Protein AF-A0A4R2KBC3-F1 (afdb_monomer_lite)

Structure (mmCIF, N/CA/C/O backbone):
data_AF-A0A4R2KBC3-F1
#
_entry.id   AF-A0A4R2KBC3-F1
#
loop_
_atom_site.group_PDB
_atom_site.id
_atom_site.type_symbol
_atom_site.label_atom_id
_atom_site.label_alt_id
_atom_site.label_comp_id
_atom_site.label_asym_id
_atom_site.label_entity_id
_atom_site.label_seq_id
_atom_site.pdbx_PDB_ins_code
_atom_site.Cartn_x
_atom_site.Cartn_y
_atom_site.Cartn_z
_atom_site.occupancy
_atom_site.B_iso_or_equiv
_atom_site.auth_seq_id
_atom_site.auth_comp_id
_atom_site.auth_asym_id
_atom_site.auth_atom_id
_atom_site.pdbx_PDB_model_num
ATOM 1 N N . MET A 1 1 ? 26.137 -17.757 -24.762 1.00 63.97 1 MET A N 1
ATOM 2 C CA . MET A 1 1 ? 25.103 -16.782 -25.167 1.00 63.97 1 MET A CA 1
ATOM 3 C C . MET A 1 1 ? 25.821 -15.493 -25.532 1.00 63.97 1 MET A C 1
ATOM 5 O O . MET A 1 1 ? 26.746 -15.135 -24.817 1.00 63.97 1 MET A O 1
ATOM 9 N N . ASP A 1 2 ? 25.485 -14.884 -26.666 1.00 88.75 2 ASP A N 1
ATOM 10 C CA . ASP A 1 2 ? 26.156 -13.684 -27.185 1.00 88.75 2 ASP A CA 1
ATOM 11 C C . ASP A 1 2 ? 25.918 -12.469 -26.265 1.00 88.75 2 ASP A C 1
ATOM 13 O O . ASP A 1 2 ? 24.782 -12.185 -25.881 1.00 88.75 2 ASP A O 1
ATOM 17 N N . ILE A 1 3 ? 26.990 -11.757 -25.904 1.00 91.56 3 ILE A N 1
ATOM 18 C CA . ILE A 1 3 ? 26.961 -10.563 -25.042 1.00 91.56 3 ILE A CA 1
ATOM 19 C C . ILE A 1 3 ? 26.101 -9.458 -25.673 1.00 91.56 3 ILE A C 1
ATOM 21 O O . ILE A 1 3 ? 25.428 -8.713 -24.961 1.00 91.56 3 ILE A O 1
ATOM 25 N N . MET A 1 4 ? 26.085 -9.359 -27.005 1.00 90.44 4 MET A N 1
ATOM 26 C CA . MET A 1 4 ? 25.271 -8.370 -27.716 1.00 90.44 4 MET A CA 1
ATOM 27 C C . MET A 1 4 ? 23.775 -8.673 -27.587 1.00 90.44 4 MET A C 1
ATOM 29 O O . MET A 1 4 ? 22.978 -7.768 -27.343 1.00 90.44 4 MET A O 1
ATOM 33 N N . LEU A 1 5 ? 23.399 -9.954 -27.661 1.00 93.56 5 LEU A N 1
ATOM 34 C CA . LEU A 1 5 ? 22.018 -10.394 -27.467 1.00 93.56 5 LEU A CA 1
ATOM 35 C C . LEU A 1 5 ? 21.533 -10.129 -26.032 1.00 93.56 5 LEU A C 1
ATOM 37 O O . LEU A 1 5 ? 20.404 -9.682 -25.846 1.00 93.56 5 LEU A O 1
ATOM 41 N N . GLN A 1 6 ? 22.389 -10.337 -25.026 1.00 93.12 6 GLN A N 1
ATOM 42 C CA . GLN A 1 6 ? 22.055 -10.041 -23.626 1.00 93.12 6 GLN A CA 1
ATOM 43 C C . GLN A 1 6 ? 21.813 -8.546 -23.384 1.00 93.12 6 GLN A C 1
ATOM 45 O O . GLN A 1 6 ? 20.865 -8.182 -22.689 1.00 93.12 6 GLN A O 1
ATOM 50 N N . LYS A 1 7 ? 22.638 -7.671 -23.974 1.00 94.19 7 LYS A N 1
ATOM 51 C CA . LYS A 1 7 ? 22.443 -6.215 -23.882 1.00 94.19 7 LYS A CA 1
ATOM 52 C C . LYS A 1 7 ? 21.114 -5.787 -24.498 1.00 94.19 7 LYS A C 1
ATOM 54 O O . LYS A 1 7 ? 20.359 -5.067 -23.855 1.00 94.19 7 LYS A O 1
ATOM 59 N N . LEU A 1 8 ? 20.798 -6.301 -25.687 1.00 94.69 8 LEU A N 1
ATOM 60 C CA . LEU A 1 8 ? 19.530 -6.016 -26.356 1.00 94.69 8 LEU A CA 1
ATOM 61 C C . LEU A 1 8 ? 18.324 -6.471 -25.519 1.00 94.69 8 LEU A C 1
ATOM 63 O O . LEU A 1 8 ? 17.364 -5.722 -25.358 1.00 94.69 8 LEU A O 1
ATOM 67 N N . GLN A 1 9 ? 18.379 -7.675 -24.942 1.00 94.38 9 GLN A N 1
ATOM 68 C CA . GLN A 1 9 ? 17.324 -8.180 -24.058 1.00 94.38 9 GLN A CA 1
ATOM 69 C C . GLN A 1 9 ? 17.130 -7.291 -22.824 1.00 94.38 9 GLN A C 1
ATOM 71 O O . GLN A 1 9 ? 15.994 -7.013 -22.441 1.00 94.38 9 GLN A O 1
ATOM 76 N N . MET A 1 10 ? 18.224 -6.810 -22.229 1.00 95.00 10 MET A N 1
ATOM 77 C CA . MET A 1 10 ? 18.169 -5.899 -21.087 1.00 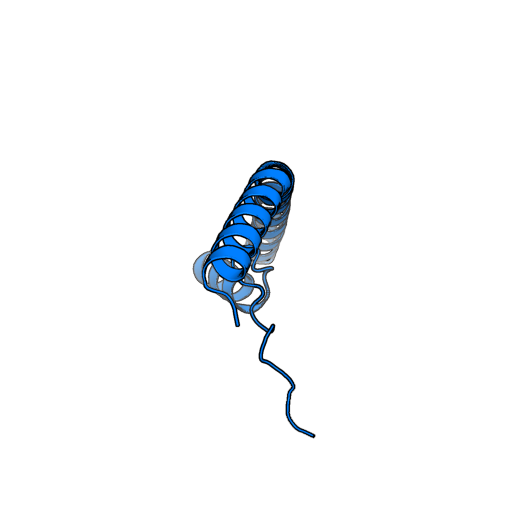95.00 10 MET A CA 1
ATOM 78 C C . MET A 1 10 ? 17.533 -4.556 -21.463 1.00 95.00 10 MET A C 1
ATOM 80 O O . MET A 1 10 ? 16.659 -4.067 -20.753 1.00 95.00 10 MET A O 1
ATOM 84 N N . GLU A 1 11 ? 17.918 -3.976 -22.600 1.00 96.12 11 GLU A N 1
ATOM 85 C CA . GLU A 1 11 ? 17.340 -2.721 -23.095 1.00 96.12 11 GLU A CA 1
ATOM 86 C C . GLU A 1 11 ? 15.840 -2.855 -23.385 1.00 96.12 11 GLU A C 1
ATOM 88 O O . GLU A 1 11 ? 15.057 -1.975 -23.022 1.00 96.12 11 GLU A O 1
ATOM 93 N N . MET A 1 12 ? 15.417 -3.974 -23.980 1.00 95.56 12 MET A N 1
ATOM 94 C CA . MET A 1 12 ? 14.000 -4.275 -24.196 1.00 95.56 12 MET A CA 1
ATOM 95 C C . MET A 1 12 ? 13.240 -4.411 -22.871 1.00 95.56 12 MET A C 1
ATOM 97 O O . MET A 1 12 ? 12.159 -3.841 -22.735 1.00 95.56 12 MET A O 1
ATOM 101 N N . ALA A 1 13 ? 13.812 -5.104 -21.881 1.00 93.00 13 ALA A N 1
ATOM 102 C CA . ALA A 1 13 ? 13.204 -5.254 -20.561 1.00 93.00 13 ALA A CA 1
ATOM 103 C C . ALA A 1 13 ? 13.052 -3.906 -19.839 1.00 93.00 13 ALA A C 1
ATOM 105 O O . ALA A 1 13 ? 11.984 -3.613 -19.303 1.00 93.00 13 ALA A O 1
ATOM 106 N N . ILE A 1 14 ? 14.082 -3.053 -19.880 1.00 94.12 14 ILE A N 1
ATOM 107 C CA . ILE A 1 14 ? 14.026 -1.693 -19.325 1.00 94.12 14 ILE A CA 1
ATOM 108 C C . ILE A 1 14 ? 12.937 -0.881 -20.028 1.00 94.12 14 ILE A C 1
ATOM 110 O O . ILE A 1 14 ? 12.139 -0.220 -19.366 1.00 94.12 14 ILE A O 1
ATOM 114 N N . LYS A 1 15 ? 12.872 -0.940 -21.362 1.00 95.25 15 LYS A N 1
ATOM 115 C CA . LYS A 1 15 ? 11.885 -0.188 -22.143 1.00 95.25 15 LYS A CA 1
ATOM 116 C C . LYS A 1 15 ? 10.452 -0.604 -21.815 1.00 95.25 15 LYS A C 1
ATOM 118 O O . LYS A 1 15 ? 9.607 0.268 -21.625 1.00 95.25 15 LYS A O 1
ATOM 123 N N . GLU A 1 16 ? 10.178 -1.903 -21.720 1.00 91.69 16 GLU A N 1
ATOM 124 C CA . GLU A 1 16 ? 8.851 -2.394 -21.333 1.00 91.69 16 GLU A CA 1
ATOM 125 C C . GLU A 1 16 ? 8.524 -2.048 -19.875 1.00 91.69 16 GLU A C 1
ATOM 127 O O . GLU A 1 16 ? 7.415 -1.602 -19.592 1.00 91.69 16 GLU A O 1
ATOM 132 N N . MET A 1 17 ? 9.490 -2.142 -18.954 1.00 89.12 17 MET A N 1
ATOM 133 C CA . MET A 1 17 ? 9.289 -1.717 -17.565 1.00 89.12 17 MET A CA 1
ATOM 134 C C . MET A 1 17 ? 8.915 -0.233 -17.478 1.00 89.12 17 MET A C 1
ATOM 136 O O . MET A 1 17 ? 7.926 0.111 -16.838 1.00 89.12 17 MET A O 1
ATOM 140 N N . VAL A 1 18 ? 9.669 0.639 -18.156 1.00 92.88 18 VAL A N 1
ATOM 141 C CA . VAL A 1 18 ? 9.403 2.085 -18.211 1.00 92.88 18 VAL A CA 1
ATOM 142 C C . VAL A 1 18 ? 8.020 2.364 -18.796 1.00 92.88 18 VAL A C 1
ATOM 144 O O . VAL A 1 18 ? 7.296 3.215 -18.282 1.00 92.88 18 VAL A O 1
ATOM 147 N N . LYS A 1 19 ? 7.633 1.628 -19.841 1.00 93.88 19 LYS A N 1
ATOM 148 C CA . LYS A 1 19 ? 6.327 1.761 -20.490 1.00 93.88 19 LYS A CA 1
ATOM 149 C C . LYS A 1 19 ? 5.163 1.414 -19.559 1.00 93.88 19 LYS A C 1
ATOM 151 O O . LYS A 1 19 ? 4.134 2.057 -19.686 1.00 93.88 19 LYS A O 1
ATOM 156 N N . MET A 1 20 ? 5.337 0.460 -18.641 1.00 89.94 20 MET A N 1
ATOM 157 C CA . MET A 1 20 ? 4.317 0.052 -17.659 1.00 89.94 20 MET A CA 1
ATOM 158 C C . MET A 1 20 ? 4.291 0.913 -16.383 1.00 89.94 20 MET A C 1
ATOM 160 O O . MET A 1 20 ? 3.423 0.731 -15.526 1.00 89.94 20 MET A O 1
ATOM 164 N N . MET A 1 21 ? 5.254 1.826 -16.191 1.00 89.56 21 MET A N 1
ATOM 165 C CA . MET A 1 21 ? 5.309 2.652 -14.977 1.00 89.56 21 MET A CA 1
ATOM 166 C C . MET A 1 21 ? 4.060 3.518 -14.753 1.00 89.56 21 MET A C 1
ATOM 168 O O . MET A 1 21 ? 3.646 3.625 -13.599 1.00 89.56 21 MET A O 1
ATOM 172 N N . PRO A 1 22 ? 3.444 4.150 -15.773 1.00 92.75 22 PRO A N 1
ATOM 173 C CA . PRO A 1 22 ? 2.233 4.943 -15.569 1.00 92.75 22 PRO A CA 1
ATOM 174 C C . PRO A 1 22 ? 1.082 4.123 -14.974 1.00 92.75 22 PRO A C 1
ATOM 176 O O . PRO A 1 22 ? 0.444 4.560 -14.015 1.00 92.75 22 PRO A O 1
ATOM 179 N N . GLU A 1 23 ? 0.851 2.918 -15.490 1.00 90.94 23 GLU A N 1
ATOM 180 C CA . GLU A 1 23 ? -0.157 1.986 -14.989 1.00 90.94 23 GLU A CA 1
ATOM 181 C C . GLU A 1 23 ? 0.191 1.522 -13.572 1.00 90.94 23 GLU A C 1
ATOM 183 O O . GLU A 1 23 ? -0.677 1.498 -12.699 1.00 90.94 23 GLU A O 1
ATOM 188 N N . GLN A 1 24 ? 1.469 1.241 -13.303 1.00 89.44 24 GLN A N 1
ATOM 189 C CA . GLN A 1 24 ? 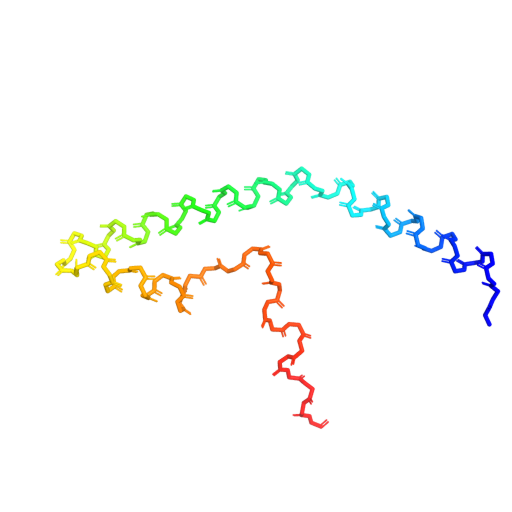1.935 0.888 -11.962 1.00 89.44 24 GLN A CA 1
ATOM 190 C C . GLN A 1 24 ? 1.693 2.022 -10.954 1.00 89.44 24 GLN A C 1
ATOM 192 O O . GLN A 1 24 ? 1.277 1.768 -9.825 1.00 89.44 24 GLN A O 1
ATOM 197 N N . ILE A 1 25 ? 1.907 3.282 -11.345 1.00 91.56 25 ILE A N 1
ATOM 198 C CA . ILE A 1 25 ? 1.621 4.448 -10.497 1.00 91.56 25 ILE A CA 1
ATOM 199 C C . ILE A 1 25 ? 0.123 4.523 -10.177 1.00 91.56 25 ILE A C 1
ATOM 201 O O . ILE A 1 25 ? -0.247 4.753 -9.024 1.00 91.56 25 ILE A O 1
ATOM 205 N N . GLN A 1 26 ? -0.744 4.303 -11.170 1.00 93.25 26 GLN A N 1
ATOM 206 C CA . GLN A 1 26 ? -2.194 4.286 -10.959 1.00 93.25 26 GLN A CA 1
ATOM 207 C C . GLN A 1 26 ? -2.625 3.140 -10.038 1.00 93.25 26 GLN A C 1
ATOM 209 O O . GLN A 1 26 ? -3.438 3.357 -9.140 1.00 93.25 26 GLN A O 1
ATOM 214 N N . LEU A 1 27 ? -2.040 1.951 -10.203 1.00 90.38 27 LEU A N 1
ATOM 215 C CA . LEU A 1 27 ? -2.281 0.808 -9.327 1.00 90.38 27 LEU A CA 1
ATOM 216 C C . LEU A 1 27 ? -1.866 1.109 -7.881 1.00 90.38 27 LEU A C 1
ATOM 218 O O . LEU A 1 27 ? -2.651 0.890 -6.960 1.00 90.38 27 LEU A O 1
ATOM 222 N N . CYS A 1 28 ? -0.664 1.655 -7.676 1.00 90.75 28 CYS A N 1
ATOM 223 C CA . CYS A 1 28 ? -0.190 2.063 -6.354 1.00 90.75 28 CYS A CA 1
ATOM 224 C C . CYS A 1 28 ? -1.140 3.065 -5.694 1.00 90.75 28 CYS 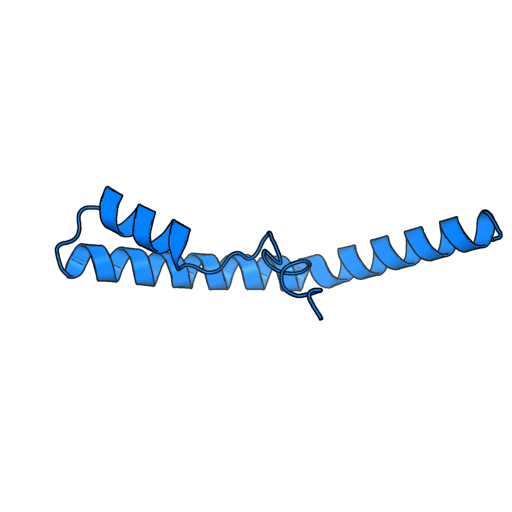A C 1
ATOM 226 O O . CYS A 1 28 ? -1.436 2.936 -4.507 1.00 90.75 28 CYS A O 1
ATOM 228 N N . LYS A 1 29 ? -1.646 4.036 -6.462 1.00 94.31 29 LYS A N 1
ATOM 229 C CA . LYS A 1 29 ? -2.617 5.012 -5.965 1.00 94.31 29 LYS A CA 1
ATOM 230 C C . LYS A 1 29 ? -3.921 4.341 -5.526 1.00 94.31 29 LYS A C 1
ATOM 232 O O . LYS A 1 29 ? -4.365 4.574 -4.406 1.00 94.31 29 LYS A O 1
ATOM 237 N N . LEU A 1 30 ? -4.499 3.490 -6.375 1.00 93.88 30 LEU A N 1
ATOM 238 C CA . LEU A 1 30 ? -5.746 2.784 -6.076 1.00 93.88 30 LEU A CA 1
ATOM 239 C C . LEU A 1 30 ? -5.621 1.913 -4.819 1.00 93.88 30 LEU A C 1
ATOM 241 O O . LEU A 1 30 ? -6.498 1.931 -3.957 1.00 93.88 30 LEU A O 1
ATOM 245 N N . VAL A 1 31 ? -4.522 1.168 -4.689 1.00 93.12 31 VAL A N 1
ATOM 246 C CA . VAL A 1 31 ? -4.307 0.311 -3.517 1.00 93.12 31 VAL A CA 1
ATOM 247 C C . VAL A 1 31 ? -4.100 1.135 -2.252 1.00 93.12 31 VAL A C 1
ATOM 249 O O . VAL A 1 31 ? -4.658 0.782 -1.216 1.00 93.12 31 VAL A O 1
ATOM 252 N N . ALA A 1 32 ? -3.374 2.252 -2.321 1.00 93.62 32 ALA A N 1
ATOM 253 C CA . ALA A 1 32 ? -3.226 3.142 -1.174 1.00 93.62 32 ALA A CA 1
ATOM 254 C C . ALA A 1 32 ? -4.586 3.688 -0.701 1.00 93.62 32 ALA A C 1
ATOM 256 O O . ALA A 1 32 ? -4.867 3.695 0.499 1.00 93.62 32 ALA A O 1
ATOM 257 N N . GLU A 1 33 ? -5.459 4.088 -1.632 1.00 96.25 33 GLU A N 1
ATOM 258 C CA . GLU A 1 33 ? -6.830 4.516 -1.324 1.00 96.25 33 GLU A CA 1
ATOM 259 C C . GLU A 1 33 ? -7.637 3.382 -0.670 1.00 96.25 33 GLU A C 1
ATOM 261 O O . GLU A 1 33 ? -8.257 3.582 0.376 1.00 96.25 33 GLU A O 1
ATOM 266 N N . GLN A 1 34 ? -7.572 2.168 -1.222 1.00 95.31 34 GLN A N 1
ATOM 267 C CA . GLN A 1 34 ? -8.247 0.996 -0.662 1.00 95.31 34 GLN A CA 1
ATOM 268 C C . GLN A 1 34 ? -7.750 0.648 0.751 1.00 95.31 34 GLN A C 1
ATOM 270 O O . GLN A 1 34 ? -8.553 0.373 1.644 1.00 95.31 34 GLN A O 1
ATOM 275 N N . GLN A 1 35 ? -6.435 0.672 0.979 1.00 95.19 35 GLN A N 1
ATOM 276 C CA . GLN A 1 35 ? -5.832 0.399 2.286 1.00 95.19 35 GLN A CA 1
ATOM 277 C C . GLN A 1 35 ? -6.220 1.454 3.320 1.00 95.19 35 GLN A C 1
ATOM 279 O O . GLN A 1 35 ? -6.466 1.113 4.477 1.00 95.19 35 GLN A O 1
ATOM 284 N N . LYS A 1 36 ? -6.331 2.722 2.906 1.00 97.00 36 LYS A N 1
ATOM 285 C CA . LYS A 1 36 ? -6.808 3.795 3.778 1.00 97.00 36 LYS A CA 1
ATOM 286 C C . LYS A 1 36 ? -8.272 3.594 4.172 1.00 97.00 36 LYS A C 1
ATOM 288 O O . LYS A 1 36 ? -8.585 3.701 5.353 1.00 97.00 36 LYS A O 1
ATOM 293 N N . ILE A 1 37 ? -9.139 3.213 3.231 1.00 97.56 37 ILE A N 1
ATOM 294 C CA . ILE A 1 37 ? -10.537 2.864 3.532 1.00 97.56 37 ILE A CA 1
ATOM 295 C C . ILE A 1 37 ? -10.604 1.705 4.536 1.00 97.56 37 ILE A C 1
ATOM 297 O O . ILE A 1 37 ? -11.366 1.776 5.498 1.00 97.56 37 ILE A O 1
ATOM 301 N N . TYR A 1 38 ? -9.789 0.661 4.349 1.00 97.25 38 TYR A N 1
ATOM 302 C CA . TYR A 1 38 ? -9.753 -0.476 5.270 1.00 97.25 38 TYR A CA 1
ATOM 303 C C . TYR A 1 38 ? -9.297 -0.061 6.677 1.00 97.25 38 TYR A C 1
ATOM 305 O O . TYR A 1 38 ? -9.946 -0.408 7.663 1.00 97.25 38 TYR A O 1
ATOM 313 N N . PHE A 1 39 ? -8.231 0.738 6.771 1.00 98.31 39 PHE A N 1
ATOM 314 C CA . PHE A 1 39 ? -7.763 1.311 8.033 1.00 98.31 39 PHE A CA 1
ATOM 315 C C . PHE A 1 39 ? -8.862 2.119 8.737 1.00 98.31 39 PHE A C 1
ATOM 317 O O . PHE A 1 39 ? -9.121 1.907 9.920 1.00 98.31 39 PHE A O 1
ATOM 324 N N . ASP A 1 40 ? -9.523 3.024 8.012 1.00 98.56 40 ASP A N 1
ATOM 325 C CA . ASP A 1 40 ? -10.550 3.902 8.579 1.00 98.56 40 ASP A CA 1
ATOM 326 C C . ASP A 1 40 ? -11.749 3.110 9.097 1.00 98.56 40 ASP A C 1
ATOM 328 O O . ASP A 1 40 ? -12.299 3.433 10.150 1.00 98.56 40 ASP A O 1
ATOM 332 N N . GLU A 1 41 ? -12.141 2.051 8.390 1.00 98.44 41 GLU A N 1
ATOM 333 C CA . GLU A 1 41 ? -13.229 1.187 8.831 1.00 98.44 41 GLU A CA 1
ATOM 334 C C . GLU A 1 41 ? -12.857 0.394 10.091 1.00 98.44 41 GLU A C 1
ATOM 336 O O . GLU A 1 41 ? -13.665 0.300 11.010 1.00 98.44 41 GLU A O 1
ATOM 341 N N . LEU A 1 42 ? -11.617 -0.094 10.205 1.00 98.38 42 LEU A N 1
ATOM 342 C CA . LEU A 1 42 ? -11.137 -0.737 11.435 1.00 98.38 42 LEU A CA 1
ATOM 343 C C . LEU A 1 42 ? -11.187 0.230 12.625 1.00 98.38 42 LEU A C 1
ATOM 345 O O . LEU A 1 42 ? -11.697 -0.119 13.688 1.00 98.38 42 LEU A O 1
ATOM 349 N N . VAL A 1 43 ? -10.720 1.467 12.449 1.00 98.62 43 VAL A N 1
ATOM 350 C CA . VAL A 1 43 ? -10.765 2.467 13.526 1.00 98.62 43 VAL A CA 1
ATOM 351 C C . VAL A 1 43 ? -12.211 2.763 13.947 1.00 98.62 43 VAL A C 1
ATOM 353 O O . VAL A 1 43 ? -12.502 2.798 15.142 1.00 98.62 43 VAL A O 1
ATOM 356 N N . LYS A 1 44 ? -13.151 2.892 12.998 1.00 98.50 44 LYS A N 1
ATOM 357 C CA . LYS A 1 44 ? -14.583 3.091 13.308 1.00 98.50 44 LYS A CA 1
ATOM 358 C C . LYS A 1 44 ? -15.200 1.944 14.108 1.00 98.50 44 LYS A C 1
ATOM 360 O O . LYS A 1 44 ? -16.069 2.191 14.937 1.00 98.50 44 LYS A O 1
ATOM 365 N N . GLN A 1 45 ? -14.752 0.712 13.878 1.00 98.19 45 GLN A N 1
ATOM 366 C CA . GLN A 1 45 ? -15.214 -0.473 14.608 1.00 98.19 45 GLN A CA 1
ATOM 367 C C . GLN A 1 45 ? -14.608 -0.587 16.021 1.00 98.19 45 GLN A C 1
ATOM 369 O O . GLN A 1 45 ? -14.925 -1.521 16.755 1.00 98.19 45 GLN A O 1
ATOM 374 N N . GLY A 1 46 ? -13.754 0.361 16.425 1.00 98.31 46 GLY A N 1
ATOM 375 C CA . GLY A 1 46 ? -13.208 0.457 17.780 1.00 98.31 46 GLY A CA 1
ATOM 376 C C . GLY A 1 46 ? -11.787 -0.081 17.943 1.00 98.31 46 GLY A C 1
ATOM 377 O O . GLY A 1 46 ? -11.293 -0.147 19.068 1.00 98.31 46 GLY A O 1
ATOM 378 N N . PHE A 1 47 ? -11.106 -0.445 16.853 1.00 98.38 47 PHE A N 1
ATOM 379 C CA . PHE A 1 47 ? -9.676 -0.742 16.913 1.00 98.38 47 PHE A CA 1
ATOM 380 C C . PHE A 1 47 ? -8.873 0.541 17.149 1.00 98.38 47 PHE A C 1
ATOM 382 O O . PHE A 1 47 ? -9.198 1.611 16.635 1.00 98.38 47 PHE A O 1
ATOM 389 N N . THR A 1 48 ? -7.774 0.434 17.895 1.00 98.56 48 THR A N 1
ATOM 390 C CA . THR A 1 48 ? -6.794 1.527 17.967 1.00 98.56 48 THR A CA 1
ATOM 391 C C . THR A 1 48 ? -6.084 1.684 16.623 1.00 98.56 48 THR A C 1
ATOM 393 O O . THR A 1 48 ? -5.941 0.714 15.877 1.00 98.56 48 THR A O 1
ATOM 396 N N . GLU A 1 49 ? -5.560 2.876 16.333 1.00 98.19 49 GLU A N 1
ATOM 397 C CA . GLU A 1 49 ? -4.791 3.119 15.104 1.00 98.19 49 GLU A CA 1
ATOM 398 C C . GLU A 1 49 ? -3.627 2.128 14.937 1.00 98.19 49 GLU A C 1
ATOM 400 O O . GLU A 1 49 ? -3.400 1.620 13.843 1.00 98.19 49 GLU A O 1
ATOM 405 N N . ASN A 1 50 ? -2.940 1.771 16.027 1.00 98.19 50 ASN A N 1
ATOM 406 C CA . ASN A 1 50 ? -1.851 0.792 15.992 1.00 98.19 50 ASN A CA 1
ATOM 407 C C . ASN A 1 50 ? -2.336 -0.612 15.600 1.00 98.19 50 ASN A C 1
ATOM 409 O O . ASN A 1 50 ? -1.675 -1.294 14.820 1.00 98.19 50 ASN A O 1
ATOM 413 N N . GLN A 1 51 ? -3.490 -1.046 16.116 1.00 97.81 51 GLN A N 1
ATOM 414 C CA . GLN A 1 51 ? -4.080 -2.337 15.748 1.00 97.81 51 GLN A CA 1
ATOM 415 C C . GLN A 1 51 ? -4.554 -2.332 14.294 1.00 97.81 51 GLN A C 1
ATOM 417 O O . GLN A 1 51 ? -4.278 -3.277 13.559 1.00 97.81 51 GLN A O 1
ATOM 422 N N . ALA A 1 52 ? -5.225 -1.261 13.865 1.00 98.12 52 ALA A N 1
ATOM 423 C CA . ALA A 1 52 ? -5.678 -1.110 12.489 1.00 98.12 52 ALA A CA 1
ATOM 424 C C . ALA A 1 52 ? -4.498 -1.112 11.504 1.00 98.12 52 ALA A C 1
ATOM 426 O O . ALA A 1 52 ? -4.539 -1.803 10.487 1.00 98.12 52 ALA A O 1
ATOM 427 N N . LEU A 1 53 ? -3.413 -0.403 11.832 1.00 96.44 53 LEU A N 1
ATOM 428 C CA . LEU A 1 53 ? -2.200 -0.373 11.019 1.00 96.44 53 LEU A CA 1
ATOM 429 C C . LEU A 1 53 ? -1.540 -1.753 10.925 1.00 96.44 53 LEU A C 1
ATOM 431 O O . LEU A 1 53 ? -1.117 -2.147 9.841 1.00 96.44 53 LEU A O 1
ATOM 435 N N . GLU A 1 54 ? -1.466 -2.502 12.027 1.00 96.75 54 GLU A N 1
ATOM 436 C CA . GLU A 1 54 ? -0.891 -3.851 12.010 1.00 96.75 54 GLU A CA 1
ATOM 437 C C . GLU A 1 54 ? -1.726 -4.815 11.158 1.00 96.75 54 GLU A C 1
ATOM 439 O O . GLU A 1 54 ? -1.174 -5.553 10.343 1.00 96.75 54 GLU A O 1
ATOM 444 N N . ILE A 1 55 ? -3.058 -4.740 11.248 1.00 95.56 55 ILE A N 1
ATOM 445 C CA . ILE A 1 55 ? -3.965 -5.515 10.392 1.00 95.56 55 ILE A CA 1
ATOM 446 C C . ILE A 1 55 ? -3.738 -5.172 8.915 1.00 95.56 55 ILE A C 1
ATOM 448 O O . ILE A 1 55 ? -3.580 -6.076 8.095 1.00 95.56 55 ILE A O 1
ATOM 452 N N . VAL A 1 56 ? -3.668 -3.885 8.561 1.00 94.75 56 VAL A N 1
ATOM 453 C CA . VAL A 1 56 ? -3.437 -3.453 7.172 1.00 94.75 56 VAL A CA 1
ATOM 454 C C . VAL A 1 56 ? -2.051 -3.868 6.671 1.00 94.75 56 VAL A C 1
ATOM 456 O O . VAL A 1 56 ? -1.922 -4.247 5.511 1.00 94.75 56 VAL A O 1
ATOM 459 N N . LYS A 1 57 ? -1.016 -3.872 7.517 1.00 90.31 57 LYS A N 1
ATOM 460 C CA . LYS A 1 57 ? 0.319 -4.366 7.140 1.00 90.31 57 LYS A CA 1
ATOM 461 C C . LYS A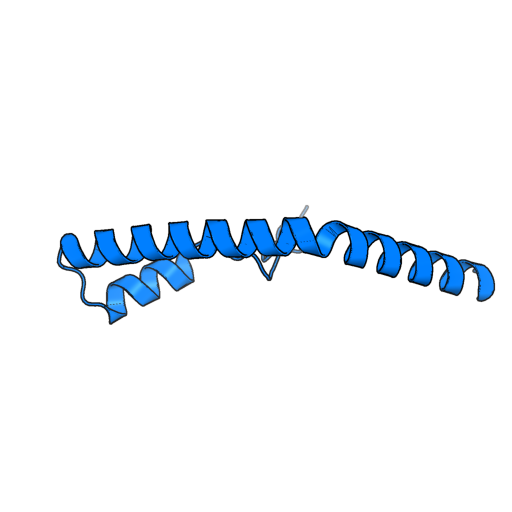 1 57 ? 0.337 -5.868 6.843 1.00 90.31 57 LYS A C 1
ATOM 463 O O . LYS A 1 57 ? 1.064 -6.289 5.949 1.00 90.31 57 LYS A O 1
ATOM 468 N N . VAL A 1 58 ? -0.420 -6.665 7.598 1.00 90.25 58 VAL A N 1
ATOM 469 C CA . VAL A 1 58 ? -0.438 -8.135 7.472 1.00 90.25 58 VAL A CA 1
ATOM 470 C C . VAL A 1 58 ? -1.401 -8.612 6.380 1.00 90.25 58 VAL A C 1
ATOM 472 O O . VAL A 1 58 ? -1.092 -9.565 5.666 1.00 90.25 58 VAL A O 1
ATOM 475 N N . HIS A 1 59 ? -2.559 -7.964 6.240 1.00 86.56 59 HIS A N 1
ATOM 476 C CA . HIS A 1 59 ? -3.653 -8.397 5.359 1.00 86.56 59 HIS A CA 1
ATOM 477 C C . HIS A 1 59 ? -3.910 -7.472 4.166 1.00 86.56 59 HIS A C 1
ATOM 479 O O . HIS A 1 59 ? -4.709 -7.809 3.293 1.00 86.56 59 HIS A O 1
ATOM 485 N N . GLY A 1 60 ? -3.279 -6.300 4.129 1.00 84.75 60 GLY A N 1
ATOM 486 C CA . GLY A 1 60 ? -3.385 -5.378 3.007 1.00 84.75 60 GLY A CA 1
ATOM 487 C C . GLY A 1 60 ? -2.665 -5.883 1.757 1.00 84.75 60 GLY A C 1
ATOM 488 O O . GLY A 1 60 ? -1.986 -6.907 1.751 1.00 84.75 60 GLY A O 1
ATOM 489 N N . ILE A 1 61 ? -2.824 -5.132 0.670 1.00 83.38 61 ILE A N 1
ATOM 490 C CA . ILE A 1 61 ? -2.248 -5.466 -0.633 1.00 83.38 61 ILE A CA 1
ATOM 491 C C . ILE A 1 61 ? -0.864 -4.820 -0.773 1.0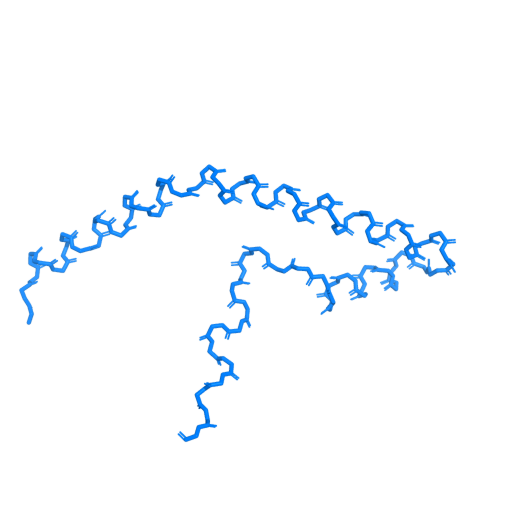0 83.38 61 ILE A C 1
ATOM 493 O O . ILE A 1 61 ? -0.706 -3.621 -0.563 1.00 83.38 61 ILE A O 1
ATOM 497 N N . ASP A 1 62 ? 0.135 -5.606 -1.166 1.00 79.56 62 ASP A N 1
ATOM 498 C CA . ASP A 1 62 ? 1.475 -5.113 -1.489 1.00 79.56 62 ASP A CA 1
ATOM 499 C C . ASP A 1 62 ? 1.587 -4.864 -3.002 1.00 79.56 62 ASP A C 1
ATOM 501 O O . ASP A 1 62 ? 1.507 -5.796 -3.802 1.00 79.56 62 ASP A O 1
ATOM 505 N N . THR A 1 63 ? 1.741 -3.601 -3.405 1.00 72.88 63 THR A N 1
ATOM 506 C CA . THR A 1 63 ? 1.913 -3.211 -4.817 1.00 72.88 63 THR A CA 1
ATOM 507 C C . THR A 1 63 ? 3.366 -3.195 -5.273 1.00 72.88 63 THR A C 1
ATOM 509 O O . THR A 1 63 ? 3.619 -3.186 -6.477 1.00 72.88 63 THR A O 1
ATOM 512 N N . GLY A 1 64 ? 4.320 -3.162 -4.338 1.00 65.06 64 GLY A N 1
ATOM 513 C CA . GLY A 1 64 ? 5.754 -3.027 -4.611 1.00 65.06 64 GLY A CA 1
ATOM 514 C C . GLY A 1 64 ? 6.502 -4.357 -4.582 1.00 65.06 64 GLY A C 1
ATOM 515 O O . GLY A 1 64 ? 7.535 -4.505 -5.236 1.00 65.06 64 GLY A O 1
ATOM 516 N N . ARG A 1 65 ? 5.973 -5.349 -3.865 1.00 59.34 65 ARG A N 1
ATOM 517 C CA . ARG A 1 65 ? 6.400 -6.738 -3.969 1.00 59.34 65 ARG A CA 1
ATOM 518 C C . ARG A 1 65 ? 5.247 -7.562 -4.494 1.00 59.34 65 ARG A C 1
ATOM 520 O O . ARG A 1 65 ? 4.211 -7.718 -3.859 1.00 59.34 65 ARG A O 1
ATOM 527 N N . ILE A 1 66 ? 5.533 -8.249 -5.584 1.00 54.25 66 ILE A N 1
ATOM 528 C CA . ILE A 1 66 ? 4.902 -9.511 -5.935 1.00 54.25 66 ILE A CA 1
ATOM 529 C C . ILE A 1 66 ? 5.283 -10.532 -4.846 1.00 54.25 66 ILE A C 1
ATOM 531 O O . ILE A 1 66 ? 6.121 -11.407 -5.050 1.00 54.25 66 ILE A O 1
ATOM 535 N N . SER A 1 67 ? 4.780 -10.357 -3.624 1.00 49.22 67 SER A N 1
ATOM 536 C CA . SER A 1 67 ? 5.386 -10.870 -2.385 1.00 49.22 67 SER A CA 1
ATOM 537 C C . SER A 1 67 ? 5.324 -12.394 -2.224 1.00 49.22 67 SER A C 1
ATOM 539 O O . SER A 1 67 ? 5.764 -12.926 -1.208 1.00 49.22 67 SER A O 1
ATOM 541 N N . LYS A 1 68 ? 4.858 -13.116 -3.249 1.00 50.22 68 LYS A N 1
ATOM 542 C CA . LYS A 1 68 ? 4.879 -14.580 -3.342 1.00 50.22 68 LYS A CA 1
ATOM 543 C C . LYS A 1 68 ? 5.377 -15.144 -4.672 1.00 50.22 68 LYS A C 1
ATOM 545 O O . LYS A 1 68 ? 5.149 -16.323 -4.927 1.00 50.22 68 LYS A O 1
ATOM 550 N N . MET A 1 69 ? 6.093 -14.384 -5.504 1.00 50.56 69 MET A N 1
ATOM 551 C CA . MET A 1 69 ? 6.602 -14.957 -6.763 1.00 50.56 69 MET A CA 1
ATOM 552 C C . MET A 1 69 ? 7.562 -16.155 -6.572 1.00 50.56 69 MET A C 1
ATOM 554 O O . MET A 1 69 ? 7.762 -16.892 -7.525 1.00 50.56 69 MET A O 1
ATOM 558 N N . ASN A 1 70 ? 8.032 -16.437 -5.344 1.00 51.38 70 ASN A N 1
ATOM 559 C CA . ASN A 1 70 ? 8.752 -17.670 -4.976 1.00 51.38 70 ASN A CA 1
ATOM 560 C C . ASN A 1 70 ? 8.094 -18.443 -3.803 1.00 51.38 70 ASN A C 1
ATOM 562 O O . ASN A 1 70 ? 8.778 -18.848 -2.867 1.00 51.38 70 ASN A O 1
ATOM 566 N N . GLY A 1 71 ? 6.764 -18.596 -3.790 1.00 52.03 71 GLY A N 1
ATOM 567 C CA . GLY A 1 71 ? 6.032 -19.203 -2.664 1.00 52.03 71 GLY A CA 1
ATOM 568 C C . GLY A 1 71 ? 5.543 -20.650 -2.815 1.00 52.03 71 GLY A C 1
ATOM 569 O O . GLY A 1 71 ? 5.054 -21.189 -1.829 1.00 52.03 71 GLY A O 1
ATOM 570 N N . THR A 1 72 ? 5.629 -21.276 -3.993 1.00 49.59 72 THR A N 1
ATOM 571 C CA . THR A 1 72 ? 5.255 -22.692 -4.218 1.00 49.59 72 THR A CA 1
ATOM 572 C C . THR A 1 72 ? 6.009 -23.263 -5.428 1.00 49.59 72 THR A C 1
ATOM 574 O O . THR A 1 72 ? 5.455 -23.486 -6.496 1.00 49.59 72 THR A O 1
ATOM 577 N N . GLN A 1 73 ? 7.311 -23.495 -5.265 1.00 43.00 73 GLN A N 1
ATOM 578 C CA . GLN A 1 73 ? 7.985 -24.606 -5.944 1.00 43.00 73 GLN A CA 1
ATOM 579 C C . GLN A 1 73 ? 8.330 -25.618 -4.854 1.00 43.00 73 GLN A C 1
ATOM 581 O O . GLN A 1 73 ? 9.435 -25.6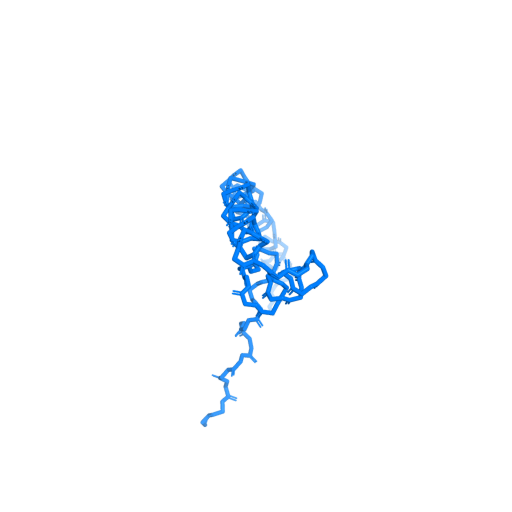20 -4.332 1.00 43.00 73 GLN A O 1
ATOM 586 N N . ASN A 1 74 ? 7.329 -26.377 -4.425 1.00 45.31 74 ASN A N 1
ATOM 587 C CA . ASN A 1 74 ? 7.502 -27.598 -3.649 1.00 45.31 74 ASN A CA 1
ATOM 588 C C . ASN A 1 74 ? 6.453 -28.576 -4.172 1.00 45.31 74 ASN A C 1
ATOM 590 O O . ASN A 1 74 ? 5.378 -28.680 -3.587 1.00 45.31 74 ASN A O 1
ATOM 594 N N . GLU A 1 75 ? 6.777 -29.217 -5.292 1.00 38.97 75 GLU A N 1
ATOM 595 C CA . GLU A 1 75 ? 6.431 -30.606 -5.612 1.00 38.97 75 GLU A CA 1
ATOM 596 C C . GLU A 1 75 ? 7.634 -31.230 -6.327 1.00 38.97 75 GLU A C 1
ATOM 598 O O . GLU A 1 75 ? 8.184 -30.563 -7.236 1.00 38.97 75 GLU A O 1
#

Radius of gyration: 18.9 Å; chains: 1; bounding box: 42×36×46 Å

Secondary structure (DSSP, 8-state):
--HHHHHHHHHHHHHHHHHHHHHHHHHHHHHHHHHHHHHHHHHHTT--HHHHHHHHHHHS--SS--TTTTS----

Foldseek 3Di:
DDPVVVVVVVVVVVVVVVVCVVVLVVVVVVQVVVLVVQLVVCVVVPDDSVRSVVCCVVPGDDSPDPPVPPPDPDD

Organism: NCBI:txid2018667

pLDDT: mean 86.27, std 16.67, range [38.97, 98.62]

Sequence (75 aa):
MDIMLQKLQMEMAIKEMVKMMPEQIQLCKLVAEQQKIYFDELVKQGFTENQALEIVKVHGIDTGRISKMNGTQNE